Protein AF-A0A0G1VRI2-F1 (afdb_monomer_lite)

Secondary structure (DSSP, 8-state):
--HHHHHHHHHHHHHHHHHTT-EEEEEEEEEEEEEEEEEEEEETTEEEEEEEEEEEEEEEE--HHHHHHHHHHHHH-TT-S--------SS------PPP--------S----PPPP-----------HHHHHHHHHHHT--

Foldseek 3Di:
DDPVVQVVVVVVLVVVCVVQVKAFQDKDRWDKDFDPAWDWDADPNDTDTDGIDTDMDTDIDGDPVCVVVSVVVLVPDSNHPDDDDDDDDNDDPDDPPDDPPPPPPPPPDPPPCDDPPPPDPPPPPPPPVVVVVVVVVVVPPD

Radius of gyration: 32.64 Å; chains: 1; bounding box: 72×58×69 Å

Sequence (142 aa):
MKEDGLEKAVGAIRSEIEKLGGNFIAEGAPSLTKLAYSITAREEGKKIEIDRAHFGWLKFEVQNSAVDIIEKLLKQDANILRSIIFQTVREDTRAKMKAPTLREVRRTDTIKSMPRRAVEAADQVPVSEEDLEKALKDITTE

Organism: NCBI:txid1618670

InterPro domains:
  IPR000529 Small ribosomal subunit protein bS6 [PF01250] (2-86)
  IPR014717 Translation elongation factor EF1B/small ribosomal subunit protein bS6 [G3DSA:3.30.70.60] (1-99)
  IPR035980 Small ribosomal subunit protein bS6 superfamily [SSF54995] (2-87)

pLDDT: mean 79.96, std 15.31, range [40.34, 94.62]

Structure (mmCIF, N/CA/C/O backbone):
data_AF-A0A0G1VRI2-F1
#
_entry.id   AF-A0A0G1VRI2-F1
#
loop_
_atom_site.group_PDB
_atom_site.id
_atom_site.type_symbol
_atom_site.label_atom_id
_atom_site.label_alt_id
_atom_site.label_comp_id
_atom_site.label_asym_id
_atom_site.label_entity_id
_atom_site.label_seq_id
_atom_site.pdbx_PDB_ins_code
_atom_site.Cartn_x
_atom_site.Cartn_y
_atom_site.Cartn_z
_atom_site.occupancy
_atom_site.B_iso_or_equiv
_atom_site.auth_seq_id
_atom_site.auth_comp_id
_atom_site.auth_asym_id
_atom_site.auth_atom_id
_atom_site.pdbx_PDB_model_num
ATOM 1 N N . MET A 1 1 ? 9.047 3.510 -9.135 1.00 63.16 1 MET A N 1
ATOM 2 C CA . MET A 1 1 ? 9.400 4.478 -8.072 1.00 63.16 1 MET A CA 1
ATOM 3 C C . MET A 1 1 ? 10.776 4.112 -7.520 1.00 63.16 1 MET A C 1
ATOM 5 O O . MET A 1 1 ? 11.069 2.924 -7.477 1.00 63.16 1 MET A O 1
ATOM 9 N N . LYS A 1 2 ? 11.637 5.080 -7.167 1.00 76.56 2 LYS A N 1
ATOM 10 C CA . LYS A 1 2 ? 12.878 4.797 -6.410 1.00 76.56 2 LYS A CA 1
ATOM 11 C C . LYS A 1 2 ? 12.534 4.555 -4.933 1.00 76.56 2 LYS A C 1
ATOM 13 O O . LYS A 1 2 ? 11.474 4.996 -4.495 1.00 76.56 2 LYS A O 1
ATOM 18 N N . GLU A 1 3 ? 13.419 3.888 -4.200 1.00 73.88 3 GLU A N 1
ATOM 19 C CA . GLU A 1 3 ? 13.222 3.467 -2.800 1.00 73.88 3 GLU A CA 1
ATOM 20 C C . GLU A 1 3 ? 12.798 4.629 -1.878 1.00 73.88 3 GLU A C 1
ATOM 22 O O . GLU A 1 3 ? 11.756 4.545 -1.236 1.00 73.88 3 GLU A O 1
ATOM 27 N N . ASP A 1 4 ? 13.456 5.788 -1.967 1.00 74.06 4 ASP A N 1
ATOM 28 C CA . ASP A 1 4 ? 13.075 6.995 -1.206 1.00 74.06 4 ASP A CA 1
ATOM 29 C C . ASP A 1 4 ? 11.656 7.512 -1.501 1.00 74.06 4 ASP A C 1
ATOM 31 O O . ASP A 1 4 ? 11.009 8.146 -0.665 1.00 74.06 4 ASP A O 1
ATOM 35 N N . GLY A 1 5 ? 11.169 7.309 -2.727 1.00 83.25 5 GLY A N 1
ATOM 36 C CA . GLY A 1 5 ? 9.810 7.696 -3.106 1.00 83.25 5 GLY A CA 1
ATOM 37 C C . GLY A 1 5 ? 8.769 6.755 -2.505 1.00 83.25 5 GLY A C 1
ATOM 38 O O . GLY A 1 5 ? 7.686 7.195 -2.126 1.00 83.25 5 GLY A O 1
ATOM 39 N N . LEU A 1 6 ? 9.122 5.476 -2.382 1.00 87.44 6 LEU A N 1
ATOM 40 C CA . LEU A 1 6 ? 8.255 4.438 -1.843 1.00 87.44 6 LEU A CA 1
ATOM 41 C C . LEU A 1 6 ? 7.983 4.664 -0.354 1.00 87.44 6 LEU A C 1
ATOM 43 O O . LEU A 1 6 ? 6.829 4.623 0.065 1.00 87.44 6 LEU A O 1
ATOM 47 N N . GLU A 1 7 ? 9.018 4.961 0.432 1.00 87.75 7 GLU A N 1
ATOM 48 C CA . GLU A 1 7 ? 8.863 5.246 1.863 1.00 87.75 7 GLU A CA 1
ATOM 49 C C . GLU A 1 7 ? 7.970 6.463 2.109 1.00 87.75 7 GLU A C 1
ATOM 51 O O . GLU A 1 7 ? 7.100 6.437 2.980 1.00 87.75 7 GLU A O 1
ATOM 56 N N . LYS A 1 8 ? 8.124 7.512 1.293 1.00 90.00 8 LYS A N 1
ATOM 57 C CA . LYS A 1 8 ? 7.276 8.708 1.363 1.00 90.00 8 LYS A CA 1
ATOM 58 C C . LYS A 1 8 ? 5.818 8.399 1.044 1.00 90.00 8 LYS A C 1
ATOM 60 O O . LYS A 1 8 ? 4.942 8.885 1.754 1.00 90.00 8 LYS A O 1
ATOM 65 N N . ALA A 1 9 ? 5.554 7.591 0.017 1.00 89.62 9 ALA A N 1
ATOM 66 C CA . ALA A 1 9 ? 4.193 7.187 -0.334 1.00 89.62 9 ALA A CA 1
ATOM 67 C C . ALA A 1 9 ? 3.541 6.365 0.787 1.00 89.62 9 ALA A C 1
ATOM 69 O O . ALA A 1 9 ? 2.420 6.652 1.197 1.00 89.62 9 ALA A O 1
ATOM 70 N N . VAL A 1 10 ? 4.266 5.392 1.350 1.00 90.75 10 VAL A N 1
ATOM 71 C CA . VAL A 1 10 ? 3.774 4.599 2.489 1.00 90.75 10 VAL A CA 1
ATOM 72 C C . VAL A 1 10 ? 3.532 5.484 3.713 1.00 90.75 10 VAL A C 1
ATOM 74 O O . VAL A 1 10 ? 2.509 5.342 4.380 1.00 90.75 10 VAL A O 1
ATOM 77 N N . GLY A 1 11 ? 4.435 6.427 3.991 1.00 91.12 11 GLY A N 1
ATOM 78 C CA . GLY A 1 11 ? 4.277 7.397 5.071 1.00 91.12 11 GLY A CA 1
ATOM 79 C C . GLY A 1 11 ? 3.048 8.290 4.894 1.00 91.12 11 GLY A C 1
ATOM 80 O O . GLY A 1 11 ? 2.318 8.509 5.857 1.00 91.12 11 GLY A O 1
ATOM 81 N N . ALA A 1 12 ? 2.774 8.748 3.669 1.00 92.00 12 ALA A N 1
ATOM 82 C CA . ALA A 1 12 ? 1.586 9.540 3.356 1.00 92.00 12 ALA A CA 1
ATOM 83 C C . ALA A 1 12 ? 0.293 8.756 3.630 1.00 92.00 12 ALA A C 1
ATOM 85 O O . ALA A 1 12 ? -0.561 9.241 4.374 1.00 92.00 12 ALA A O 1
ATOM 86 N N . ILE A 1 13 ? 0.210 7.512 3.139 1.00 92.00 13 ILE A N 1
ATOM 87 C CA . ILE A 1 13 ? -0.927 6.610 3.386 1.00 92.00 13 ILE A CA 1
ATOM 88 C C . ILE A 1 13 ? -1.122 6.388 4.889 1.00 92.00 13 ILE A C 1
ATOM 90 O O . ILE A 1 13 ? -2.245 6.436 5.396 1.00 92.00 13 ILE A O 1
ATOM 94 N N . ARG A 1 14 ? -0.022 6.171 5.624 1.00 92.38 14 ARG A N 1
ATOM 95 C CA . ARG A 1 14 ? -0.062 5.994 7.077 1.00 92.38 14 ARG A CA 1
ATOM 96 C C . ARG A 1 14 ? -0.680 7.218 7.752 1.00 92.38 14 ARG A C 1
ATOM 98 O O . ARG A 1 14 ? -1.646 7.079 8.495 1.00 92.38 14 ARG A O 1
ATOM 105 N N . SER A 1 15 ? -0.180 8.411 7.439 1.00 93.19 15 SER A N 1
ATOM 106 C CA . SER A 1 15 ? -0.677 9.660 8.018 1.00 93.19 15 SER A CA 1
ATOM 107 C C . SER A 1 15 ? -2.146 9.941 7.688 1.00 93.19 15 SER A C 1
ATOM 109 O O . SER A 1 15 ? -2.854 10.524 8.504 1.00 93.19 15 SER A O 1
ATOM 111 N N . GLU A 1 16 ? -2.631 9.559 6.507 1.00 91.81 16 GLU A N 1
ATOM 112 C CA . GLU A 1 16 ? -4.043 9.727 6.139 1.00 91.81 16 GLU A CA 1
ATOM 113 C C . GLU A 1 16 ? -4.964 8.807 6.942 1.00 91.81 16 GLU A C 1
ATOM 115 O O . GLU A 1 16 ? -6.021 9.244 7.400 1.00 91.81 16 GLU A O 1
ATOM 120 N N . ILE A 1 17 ? -4.537 7.568 7.190 1.00 92.06 17 ILE A N 1
ATOM 121 C CA . ILE A 1 17 ? -5.267 6.624 8.041 1.00 92.06 17 ILE A CA 1
ATOM 122 C C . ILE A 1 17 ? -5.261 7.093 9.510 1.00 92.06 17 ILE A C 1
ATOM 124 O O . ILE A 1 17 ? -6.301 7.035 10.166 1.00 92.06 17 ILE A O 1
ATOM 128 N N . GLU A 1 18 ? -4.147 7.629 10.023 1.00 92.81 18 GLU A N 1
ATOM 129 C CA . GLU A 1 18 ? -4.066 8.181 11.394 1.00 92.81 18 GLU A CA 1
ATOM 130 C C . GLU A 1 18 ? -4.998 9.374 11.594 1.00 92.81 18 GLU A C 1
ATOM 132 O O . GLU A 1 18 ? -5.687 9.459 12.610 1.00 92.81 18 GLU A O 1
ATOM 137 N N . LYS A 1 19 ? -5.078 10.279 10.608 1.00 93.44 19 LYS A N 1
ATOM 138 C CA . LYS A 1 19 ? -5.995 11.434 10.647 1.00 93.44 19 LYS A CA 1
ATOM 139 C C . LYS A 1 19 ? -7.459 11.019 10.775 1.00 93.44 19 LYS A C 1
ATOM 141 O O . LYS A 1 19 ? -8.262 11.773 11.317 1.00 93.44 19 LYS A O 1
ATOM 146 N N . LEU A 1 20 ? -7.802 9.830 10.285 1.00 91.88 20 LEU A N 1
ATOM 147 C CA . LEU A 1 20 ? -9.141 9.249 10.360 1.00 91.88 20 LEU A CA 1
ATOM 148 C C . LEU A 1 20 ? -9.346 8.380 11.615 1.00 91.88 20 LEU A C 1
ATOM 150 O O . LEU A 1 20 ? -10.366 7.702 11.733 1.00 91.88 20 LEU A O 1
ATOM 154 N N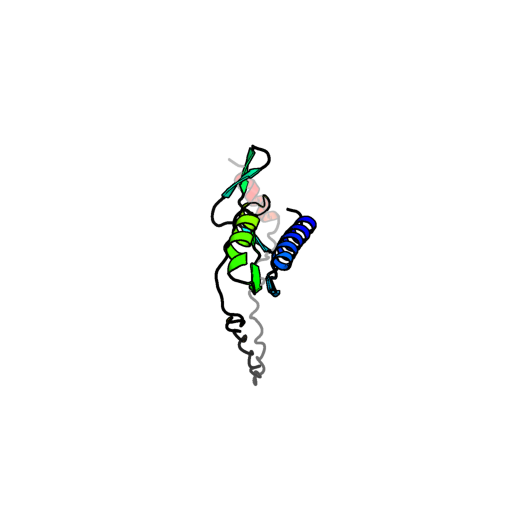 . GLY A 1 21 ? -8.402 8.417 12.563 1.00 90.62 21 GLY A N 1
ATOM 155 C CA . GLY A 1 21 ? -8.468 7.687 13.829 1.00 90.62 21 GLY A CA 1
ATOM 156 C C . GLY A 1 21 ? -8.032 6.226 13.728 1.00 90.62 21 GLY A C 1
ATOM 157 O O . GLY A 1 21 ? -8.419 5.419 14.572 1.00 90.62 21 GLY A O 1
ATOM 158 N N . GLY A 1 22 ? -7.272 5.862 12.692 1.00 90.56 22 GLY A N 1
ATOM 159 C CA . GLY A 1 22 ? -6.748 4.513 12.523 1.00 90.56 22 GLY A CA 1
ATOM 160 C C . GLY A 1 22 ? -5.596 4.196 13.483 1.00 90.56 22 GLY A C 1
ATOM 161 O O . GLY A 1 22 ? -4.695 5.008 13.674 1.00 90.56 22 GLY A O 1
ATOM 162 N N . ASN A 1 23 ? -5.602 2.991 14.051 1.00 92.06 23 ASN A N 1
ATOM 163 C CA . ASN A 1 23 ? -4.550 2.458 14.915 1.00 92.06 23 ASN A CA 1
ATOM 164 C C . ASN A 1 23 ? -3.849 1.267 14.244 1.00 92.06 23 ASN A C 1
ATOM 166 O O . ASN A 1 23 ? -4.492 0.265 13.928 1.00 92.06 23 ASN A O 1
ATOM 170 N N . PHE A 1 24 ? -2.537 1.344 14.029 1.00 91.31 24 PHE A N 1
ATOM 171 C CA . PHE A 1 24 ? -1.798 0.290 13.327 1.00 91.31 24 PHE A CA 1
ATOM 172 C C . PHE A 1 24 ? -1.453 -0.891 14.227 1.00 91.31 24 PHE A C 1
ATOM 174 O O . PHE A 1 24 ? -1.061 -0.740 15.380 1.00 91.31 24 PHE A O 1
ATOM 181 N N . ILE A 1 25 ? -1.570 -2.090 13.661 1.00 90.44 25 ILE A N 1
ATOM 182 C CA . ILE A 1 25 ? -1.254 -3.354 14.330 1.00 90.44 25 ILE A CA 1
ATOM 183 C C . ILE A 1 25 ? 0.013 -3.954 13.726 1.00 90.44 25 ILE A C 1
ATOM 185 O O . ILE A 1 25 ? 0.924 -4.345 14.450 1.00 90.44 25 ILE A O 1
ATOM 189 N N . ALA A 1 26 ? 0.055 -4.064 12.398 1.00 89.69 26 ALA A N 1
ATOM 190 C CA . ALA A 1 26 ? 1.174 -4.657 11.682 1.00 89.69 26 ALA A CA 1
ATOM 191 C C . ALA A 1 26 ? 1.242 -4.130 10.249 1.00 89.69 26 ALA A C 1
ATOM 193 O O . ALA A 1 26 ? 0.231 -3.728 9.676 1.00 89.69 26 ALA A O 1
ATOM 194 N N . GLU A 1 27 ? 2.424 -4.192 9.654 1.00 90.69 27 GLU A N 1
ATOM 195 C CA . GLU A 1 27 ? 2.647 -3.791 8.271 1.00 90.69 27 GLU A CA 1
ATOM 196 C C . GLU A 1 27 ? 3.650 -4.710 7.577 1.00 90.69 27 GLU A C 1
ATOM 198 O O . GLU A 1 27 ? 4.508 -5.327 8.213 1.00 90.69 27 GLU A O 1
ATOM 203 N N . GLY A 1 28 ? 3.524 -4.807 6.257 1.00 89.38 28 GLY A N 1
ATOM 204 C CA . GLY A 1 28 ? 4.490 -5.457 5.385 1.00 89.38 28 GLY A CA 1
ATOM 205 C C . GLY A 1 28 ? 5.166 -4.430 4.491 1.00 89.38 28 GLY A C 1
ATOM 206 O O . GLY A 1 28 ? 4.487 -3.771 3.700 1.00 89.38 28 GLY A O 1
ATOM 207 N N . ALA A 1 29 ? 6.495 -4.333 4.592 1.00 88.31 29 ALA A N 1
ATOM 208 C CA . ALA A 1 29 ? 7.295 -3.464 3.736 1.00 88.31 29 ALA A CA 1
ATOM 209 C C . ALA A 1 29 ? 7.052 -3.791 2.248 1.00 88.31 29 ALA A C 1
ATOM 211 O O . ALA A 1 29 ? 6.987 -4.978 1.895 1.00 88.31 29 ALA A O 1
ATOM 212 N N . PRO A 1 30 ? 6.911 -2.784 1.366 1.00 91.81 30 PRO A N 1
ATOM 213 C CA . PRO A 1 30 ? 6.537 -3.062 -0.006 1.00 91.81 30 PRO A CA 1
ATOM 214 C C . PRO A 1 30 ? 7.658 -3.768 -0.771 1.00 91.81 30 PRO A C 1
ATOM 216 O O . PRO A 1 30 ? 8.781 -3.278 -0.857 1.00 91.81 30 PRO A O 1
ATOM 219 N N . SER A 1 31 ? 7.336 -4.903 -1.386 1.00 91.56 31 SER A N 1
ATOM 220 C CA . SER A 1 31 ? 8.292 -5.704 -2.159 1.00 91.56 31 SER A CA 1
ATOM 221 C C . SER A 1 31 ? 8.005 -5.617 -3.655 1.00 91.56 31 SER A C 1
ATOM 223 O O . SER A 1 31 ? 6.854 -5.715 -4.088 1.00 91.56 31 SER A O 1
ATOM 225 N N . LEU A 1 32 ? 9.051 -5.413 -4.460 1.00 92.81 32 LEU A N 1
ATOM 226 C CA . LEU A 1 32 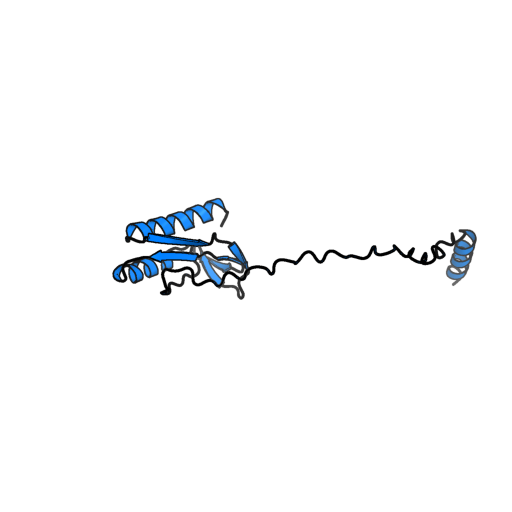? 8.920 -5.342 -5.913 1.00 92.81 32 LEU A CA 1
ATOM 227 C C . LEU A 1 32 ? 8.661 -6.739 -6.483 1.00 92.81 32 LEU A C 1
ATOM 229 O O . LEU A 1 32 ? 9.516 -7.619 -6.402 1.00 92.81 32 LEU A O 1
ATOM 233 N N . THR A 1 33 ? 7.502 -6.926 -7.109 1.00 92.69 33 THR A N 1
ATOM 234 C CA . THR A 1 33 ? 7.088 -8.207 -7.689 1.00 92.69 33 THR A CA 1
ATOM 235 C C . THR A 1 33 ? 6.613 -8.010 -9.127 1.00 92.69 33 THR A C 1
ATOM 237 O O . THR A 1 33 ? 6.055 -6.970 -9.483 1.00 92.69 33 THR A O 1
ATOM 240 N N . LYS A 1 34 ? 6.850 -9.009 -9.984 1.00 94.62 34 LYS A N 1
ATOM 241 C CA . LYS A 1 34 ? 6.320 -9.026 -11.353 1.00 94.62 34 LYS A CA 1
ATOM 242 C C . LYS A 1 34 ? 4.830 -9.372 -11.329 1.00 94.62 34 LYS A C 1
ATOM 244 O O . LYS A 1 34 ? 4.428 -10.332 -10.677 1.00 94.62 34 LYS A O 1
ATOM 249 N N . LEU A 1 35 ? 4.025 -8.595 -12.042 1.00 94.31 35 LEU A N 1
ATOM 250 C CA . LEU A 1 35 ? 2.593 -8.814 -12.184 1.00 94.31 35 LEU A CA 1
ATOM 251 C C . LEU A 1 35 ? 2.320 -10.036 -13.067 1.00 94.31 35 LEU A C 1
ATOM 253 O O . LEU A 1 35 ? 3.064 -10.327 -14.004 1.00 94.31 35 LEU A O 1
ATOM 257 N N . ALA A 1 36 ? 1.222 -10.739 -12.781 1.00 93.81 36 ALA A N 1
ATOM 258 C CA . ALA A 1 36 ? 0.785 -11.879 -13.589 1.00 93.81 36 ALA A CA 1
ATOM 259 C C . ALA A 1 36 ? 0.374 -11.463 -15.014 1.00 93.81 36 ALA A C 1
ATOM 261 O O . ALA A 1 36 ? 0.506 -12.244 -15.952 1.00 93.81 36 ALA A O 1
ATOM 262 N N . TYR A 1 37 ? -0.107 -10.230 -15.171 1.00 94.31 37 TYR A N 1
ATOM 263 C CA . TYR A 1 37 ? -0.464 -9.613 -16.443 1.00 94.31 37 TYR A CA 1
ATOM 264 C C . TYR A 1 37 ? -0.132 -8.116 -16.393 1.00 94.31 37 TYR A C 1
ATOM 266 O O . TYR A 1 37 ? -0.103 -7.527 -15.308 1.00 94.31 37 TYR A O 1
ATOM 274 N N . SER A 1 38 ? 0.131 -7.501 -17.548 1.00 92.19 38 SER A N 1
ATOM 275 C CA . SER A 1 38 ? 0.428 -6.070 -17.615 1.00 92.19 38 SER A CA 1
ATOM 276 C C . SER A 1 38 ? -0.819 -5.239 -17.317 1.00 92.19 38 SER A C 1
ATOM 278 O O . SER A 1 38 ? -1.914 -5.503 -17.816 1.00 92.19 38 SER A O 1
ATOM 280 N N . ILE A 1 39 ? -0.658 -4.218 -16.479 1.00 91.50 39 ILE A N 1
ATOM 281 C CA . ILE A 1 39 ? -1.713 -3.251 -16.178 1.00 91.50 39 ILE A CA 1
ATOM 282 C C . ILE A 1 39 ? -1.406 -1.977 -16.950 1.00 91.50 39 ILE A C 1
ATOM 284 O O . ILE A 1 39 ? -0.291 -1.467 -16.903 1.00 91.50 39 ILE A O 1
ATOM 288 N N . THR A 1 40 ? -2.401 -1.445 -17.655 1.00 90.06 40 THR A N 1
ATOM 289 C CA . THR A 1 40 ? -2.262 -0.160 -18.339 1.00 90.06 40 THR A CA 1
ATOM 290 C C . THR A 1 40 ? -2.741 0.965 -17.434 1.00 90.06 40 THR A C 1
ATOM 292 O O . THR A 1 40 ? -3.927 1.006 -17.101 1.00 90.06 40 THR A O 1
ATOM 295 N N . ALA A 1 41 ? -1.853 1.887 -17.082 1.00 85.44 41 ALA A N 1
ATOM 296 C CA . ALA A 1 41 ? -2.185 3.109 -16.357 1.00 85.44 41 ALA A CA 1
ATOM 297 C C . ALA A 1 41 ? -2.062 4.328 -17.283 1.00 85.44 41 ALA A C 1
ATOM 299 O O . ALA A 1 41 ? -1.423 4.263 -18.337 1.00 85.44 41 ALA A O 1
ATOM 300 N N . ARG A 1 42 ? -2.705 5.440 -16.917 1.00 83.81 42 ARG A N 1
ATOM 301 C CA . ARG A 1 42 ? -2.470 6.735 -17.563 1.00 83.81 42 ARG A CA 1
ATOM 302 C C . ARG A 1 42 ? -1.610 7.583 -16.644 1.00 83.81 42 ARG A C 1
ATOM 304 O O . ARG A 1 42 ? -2.058 7.923 -15.557 1.00 83.81 42 ARG A O 1
ATOM 311 N N . GLU A 1 43 ? -0.431 7.956 -17.109 1.00 81.31 43 GLU A N 1
ATOM 312 C CA . GLU A 1 43 ? 0.466 8.877 -16.416 1.00 81.31 43 GLU A CA 1
ATOM 313 C C . GLU A 1 43 ? 0.732 10.046 -17.371 1.00 81.31 43 GLU A C 1
ATOM 315 O O . GLU A 1 43 ? 1.047 9.835 -18.543 1.00 81.31 43 GLU A O 1
ATOM 320 N N . GLU A 1 44 ? 0.477 11.278 -16.920 1.00 81.12 44 GLU A N 1
ATOM 321 C CA . GLU A 1 44 ? 0.656 12.509 -17.717 1.00 81.12 44 GLU A CA 1
ATOM 322 C C . GLU A 1 44 ? -0.011 12.481 -19.113 1.00 81.12 44 GLU A C 1
ATOM 324 O O . GLU A 1 44 ? 0.505 13.000 -20.102 1.00 81.12 44 GLU A O 1
ATOM 329 N N . GLY A 1 45 ? -1.175 11.832 -19.220 1.00 81.88 45 GLY A N 1
ATOM 330 C CA . GLY A 1 45 ? -1.924 11.718 -20.477 1.00 81.88 45 GLY A CA 1
ATOM 331 C C . GLY A 1 45 ? -1.392 10.661 -21.453 1.00 81.88 45 GLY A C 1
ATOM 332 O O . GLY A 1 45 ? -2.020 10.423 -22.486 1.00 81.88 45 GLY A O 1
ATOM 333 N N . LYS A 1 46 ? -0.298 9.966 -21.122 1.00 85.31 46 LYS A N 1
ATOM 334 C CA . LYS A 1 46 ? 0.214 8.821 -21.882 1.00 85.31 46 LYS A CA 1
ATOM 335 C C . LYS A 1 46 ? -0.239 7.517 -21.242 1.00 85.31 46 LYS A C 1
ATOM 337 O O . LYS A 1 46 ? -0.334 7.394 -20.024 1.00 85.31 46 LYS A O 1
ATOM 342 N N . LYS A 1 47 ? -0.542 6.527 -22.080 1.00 87.12 47 LYS A N 1
ATOM 343 C CA . LYS A 1 47 ? -0.853 5.172 -21.625 1.00 87.12 47 LYS A CA 1
ATOM 344 C C . LYS A 1 47 ? 0.464 4.426 -21.423 1.00 87.12 47 LYS A C 1
ATOM 346 O O . LYS A 1 47 ? 1.224 4.284 -22.376 1.00 87.12 47 LYS A O 1
ATOM 351 N N . ILE A 1 48 ? 0.714 3.971 -20.203 1.00 90.06 48 ILE A N 1
ATOM 352 C CA . ILE A 1 48 ? 1.918 3.230 -19.826 1.00 90.06 48 ILE A CA 1
ATOM 353 C C . ILE A 1 48 ? 1.510 1.812 -19.450 1.00 90.06 48 ILE A C 1
ATOM 355 O O . ILE A 1 48 ? 0.528 1.604 -18.735 1.00 90.06 48 ILE A O 1
ATOM 359 N N . GLU A 1 49 ? 2.254 0.837 -19.959 1.00 92.06 49 GLU A N 1
ATOM 360 C CA . GLU A 1 49 ? 2.131 -0.560 -19.561 1.00 92.06 49 GLU A CA 1
ATOM 361 C C . GLU A 1 49 ? 3.084 -0.854 -18.409 1.00 92.06 49 GLU A C 1
ATOM 363 O O . GLU A 1 49 ? 4.281 -0.585 -18.489 1.00 92.06 49 GLU A O 1
ATOM 368 N N . ILE A 1 50 ? 2.532 -1.401 -17.332 1.00 91.69 50 ILE A N 1
ATOM 369 C CA . ILE A 1 50 ? 3.254 -1.710 -16.105 1.00 91.69 50 ILE A CA 1
ATOM 370 C C . ILE A 1 50 ? 3.243 -3.223 -15.925 1.00 91.69 50 ILE A C 1
ATOM 372 O O . ILE A 1 50 ? 2.182 -3.847 -15.871 1.00 91.69 50 ILE A O 1
ATOM 376 N N . ASP A 1 51 ? 4.430 -3.811 -15.827 1.00 94.50 51 ASP A N 1
ATOM 377 C CA . ASP A 1 51 ? 4.658 -5.248 -15.660 1.00 94.50 51 ASP A CA 1
ATOM 378 C C . ASP A 1 51 ? 5.167 -5.611 -14.255 1.00 94.50 51 ASP A C 1
ATOM 380 O O . ASP A 1 51 ? 5.106 -6.773 -13.850 1.00 94.50 51 ASP A O 1
ATOM 384 N N . ARG A 1 52 ? 5.665 -4.634 -13.493 1.00 92.56 52 ARG A N 1
ATOM 385 C CA . ARG A 1 52 ? 6.193 -4.791 -12.133 1.00 92.56 52 ARG A CA 1
ATOM 386 C C . ARG A 1 52 ? 5.623 -3.722 -11.216 1.00 92.56 52 ARG A C 1
ATOM 388 O O . ARG A 1 52 ? 5.535 -2.558 -11.594 1.00 92.56 52 ARG A O 1
ATOM 395 N N . ALA A 1 53 ? 5.284 -4.113 -9.994 1.00 92.88 53 ALA A N 1
ATOM 396 C CA . ALA A 1 53 ? 4.754 -3.206 -8.983 1.00 92.88 53 ALA A CA 1
ATOM 397 C C . ALA A 1 53 ? 5.237 -3.594 -7.583 1.00 92.88 53 ALA A C 1
ATOM 399 O O . ALA A 1 53 ? 5.628 -4.738 -7.336 1.00 92.88 53 ALA A O 1
ATOM 400 N N . HIS A 1 54 ? 5.203 -2.632 -6.665 1.00 93.38 54 HIS A N 1
ATOM 401 C CA . HIS A 1 54 ? 5.448 -2.892 -5.253 1.00 93.38 54 HIS A CA 1
ATOM 402 C C . HIS A 1 54 ? 4.155 -3.347 -4.575 1.00 93.38 54 HIS A C 1
ATOM 404 O O . HIS A 1 54 ? 3.118 -2.706 -4.727 1.00 93.38 54 HIS A O 1
ATOM 410 N N . PHE A 1 55 ? 4.228 -4.433 -3.809 1.00 93.06 55 PHE A N 1
ATOM 411 C CA . PHE A 1 55 ? 3.119 -4.928 -2.996 1.00 93.06 55 PHE A CA 1
ATOM 412 C C . PHE A 1 55 ? 3.439 -4.744 -1.523 1.00 93.06 55 PHE A C 1
ATOM 414 O O . PHE A 1 55 ? 4.434 -5.285 -1.042 1.00 93.06 55 PHE A O 1
ATOM 421 N N . GLY A 1 56 ? 2.576 -4.015 -0.823 1.00 92.31 56 GLY A N 1
ATOM 422 C CA . GLY A 1 56 ? 2.608 -3.840 0.625 1.00 92.31 56 GLY A CA 1
ATOM 423 C C . GLY A 1 56 ? 1.219 -4.048 1.218 1.00 92.31 56 GLY A C 1
ATOM 424 O O . GLY A 1 56 ? 0.218 -4.071 0.500 1.00 92.31 56 GLY A O 1
ATOM 425 N N . TRP A 1 57 ? 1.163 -4.214 2.533 1.00 92.88 57 TRP A N 1
ATOM 426 C CA . TRP A 1 57 ? -0.095 -4.305 3.267 1.00 92.88 57 TRP A CA 1
ATOM 427 C C . TRP A 1 57 ? 0.037 -3.605 4.613 1.00 92.88 57 TRP A C 1
ATOM 429 O O . TRP A 1 57 ? 1.105 -3.606 5.225 1.00 92.88 57 TRP A O 1
ATOM 439 N N . LEU A 1 58 ? -1.069 -3.028 5.073 1.00 92.44 58 LEU A N 1
ATOM 440 C CA . LEU A 1 58 ? -1.182 -2.410 6.384 1.00 92.44 58 LEU A CA 1
ATOM 441 C C . LEU A 1 58 ? -2.387 -3.023 7.088 1.00 92.44 58 LEU A C 1
ATOM 443 O O . LEU A 1 58 ? -3.487 -3.055 6.539 1.00 92.44 58 LEU A O 1
ATOM 447 N N . LYS A 1 59 ? -2.174 -3.518 8.303 1.00 92.62 59 LYS A N 1
ATOM 448 C CA . LYS A 1 59 ? -3.229 -3.984 9.197 1.00 92.62 59 LYS A CA 1
ATOM 449 C C . LYS A 1 59 ? -3.441 -2.923 10.261 1.00 92.62 59 LYS A C 1
ATOM 451 O O . LYS A 1 59 ? -2.538 -2.632 11.045 1.00 92.62 59 LYS A O 1
ATOM 456 N N . PHE A 1 60 ? -4.645 -2.379 10.291 1.00 93.25 60 PHE A N 1
ATOM 457 C CA . PHE A 1 60 ? -5.033 -1.319 11.205 1.00 93.25 60 PHE A CA 1
ATOM 458 C C . PHE A 1 60 ? -6.460 -1.538 11.701 1.00 93.25 60 PHE A C 1
ATOM 460 O O . PHE A 1 60 ? -7.241 -2.289 11.118 1.00 93.25 60 PHE A O 1
ATOM 467 N N . GLU A 1 61 ? -6.775 -0.887 12.806 1.00 93.12 61 GLU A N 1
ATOM 468 C CA . GLU A 1 61 ? -8.098 -0.792 13.397 1.00 93.12 61 GLU A CA 1
ATOM 469 C C . GLU A 1 61 ? -8.632 0.613 13.137 1.00 93.12 61 GLU A C 1
ATOM 471 O O . GLU A 1 61 ? -7.928 1.590 13.367 1.00 93.12 61 GLU A O 1
ATOM 476 N N . VAL A 1 62 ? -9.862 0.727 12.646 1.00 93.75 62 VAL A N 1
ATOM 477 C CA . VAL A 1 62 ? -10.512 2.018 12.411 1.00 93.75 62 VAL A CA 1
ATOM 478 C C . VAL A 1 62 ? -12.010 1.888 12.655 1.00 93.75 62 VAL A C 1
ATOM 480 O O . VAL A 1 62 ? -12.576 0.796 12.562 1.00 93.75 62 VAL A O 1
ATOM 483 N N . GLN A 1 63 ? -12.672 3.004 12.947 1.00 92.50 63 GLN A N 1
ATOM 484 C CA . GLN A 1 63 ? -14.126 3.044 13.011 1.00 92.50 63 GLN A CA 1
ATOM 485 C C . GLN A 1 63 ? -14.740 2.781 11.628 1.00 92.50 63 GLN A C 1
ATOM 487 O O . GLN A 1 63 ? -14.296 3.329 10.619 1.00 92.50 63 GLN A O 1
ATOM 492 N N . ASN A 1 64 ? -15.815 1.989 11.586 1.00 90.50 64 ASN A N 1
ATOM 493 C CA . ASN A 1 64 ? -16.447 1.554 10.336 1.00 90.50 64 ASN A CA 1
ATOM 494 C C . ASN A 1 64 ? -16.900 2.722 9.431 1.00 90.50 64 ASN A C 1
ATOM 496 O O . ASN A 1 64 ? -16.879 2.607 8.212 1.00 90.50 64 ASN A O 1
ATOM 500 N N . SER A 1 65 ? -17.254 3.871 10.015 1.00 91.81 65 SER A N 1
ATOM 501 C CA . SER A 1 65 ? -17.647 5.083 9.280 1.00 91.81 65 SER A CA 1
ATOM 502 C C . SER A 1 65 ? -16.520 5.712 8.454 1.00 91.81 65 SER A C 1
ATOM 504 O O . SER A 1 65 ? -16.801 6.468 7.529 1.00 91.81 65 SER A O 1
ATOM 506 N N . ALA A 1 66 ? -15.256 5.436 8.782 1.00 92.12 66 ALA A N 1
ATOM 507 C CA . ALA A 1 66 ? -14.106 5.996 8.078 1.00 92.12 66 ALA A CA 1
ATOM 508 C C . ALA A 1 66 ? -13.644 5.134 6.890 1.00 92.12 66 ALA A C 1
ATOM 510 O O . ALA A 1 66 ? -12.882 5.617 6.055 1.00 92.12 66 ALA A O 1
ATOM 511 N N . VAL A 1 67 ? -14.105 3.881 6.780 1.00 91.94 67 VAL A N 1
ATOM 512 C CA . VAL A 1 67 ? -13.626 2.921 5.767 1.00 91.94 67 VAL A CA 1
ATOM 513 C C . VAL A 1 67 ? -13.902 3.415 4.346 1.00 91.94 67 VAL A C 1
ATOM 515 O O . VAL A 1 67 ? -12.987 3.440 3.526 1.00 91.94 67 VAL A O 1
ATOM 518 N N . ASP A 1 68 ? -15.114 3.907 4.077 1.00 93.00 68 ASP A N 1
ATOM 519 C CA . ASP A 1 68 ? -15.492 4.448 2.762 1.00 93.00 68 ASP A CA 1
ATOM 520 C C . ASP A 1 68 ? -14.648 5.667 2.361 1.00 93.00 68 ASP A C 1
ATOM 522 O O . ASP A 1 68 ? -14.404 5.914 1.177 1.00 93.00 68 ASP A O 1
ATOM 526 N N . ILE A 1 69 ? -14.219 6.461 3.347 1.00 93.31 69 ILE A N 1
ATOM 527 C CA . ILE A 1 69 ? -13.377 7.641 3.129 1.00 93.31 69 ILE A CA 1
ATOM 528 C C . ILE A 1 69 ? -11.963 7.190 2.759 1.00 93.31 69 ILE A C 1
ATOM 530 O O . ILE A 1 69 ? -11.412 7.674 1.770 1.00 93.31 69 ILE A O 1
ATOM 534 N N . ILE A 1 70 ? -11.415 6.221 3.498 1.00 93.06 70 ILE A N 1
ATOM 535 C CA . ILE A 1 70 ? -10.099 5.628 3.221 1.00 93.06 70 ILE A CA 1
ATOM 536 C C . ILE A 1 70 ? -10.089 4.990 1.830 1.00 93.06 70 ILE A C 1
ATOM 538 O O . ILE A 1 70 ? -9.170 5.227 1.052 1.00 93.06 70 ILE A O 1
ATOM 542 N N . GLU A 1 71 ? -11.122 4.224 1.472 1.00 92.88 71 GLU A N 1
ATOM 543 C CA . GLU A 1 71 ? -11.195 3.568 0.165 1.00 92.88 71 GLU A CA 1
ATOM 544 C C . GLU A 1 71 ? -11.188 4.582 -0.989 1.00 92.88 71 GLU A C 1
ATOM 546 O O . GLU A 1 71 ? -10.494 4.386 -1.989 1.00 92.88 71 GLU A O 1
ATOM 551 N N . LYS A 1 72 ? -11.933 5.686 -0.856 1.00 93.56 72 LYS A N 1
ATOM 552 C CA . LYS A 1 72 ? -11.950 6.761 -1.860 1.00 93.56 72 LYS A CA 1
ATOM 553 C C . LYS A 1 72 ? -10.593 7.441 -1.978 1.00 93.56 72 LYS A C 1
ATOM 555 O O . LYS A 1 72 ? -10.134 7.660 -3.095 1.00 93.56 72 LYS A O 1
ATOM 560 N N . LEU A 1 73 ? -9.958 7.730 -0.849 1.00 92.56 73 LEU A N 1
ATOM 561 C CA . LEU A 1 73 ? -8.664 8.395 -0.801 1.00 92.56 73 LEU A CA 1
ATOM 562 C C . LEU A 1 73 ? -7.565 7.534 -1.452 1.00 92.56 73 LEU A C 1
ATOM 564 O O . LEU A 1 73 ? -6.854 8.016 -2.329 1.00 92.56 73 LEU A O 1
ATOM 568 N N . LEU A 1 74 ? -7.529 6.227 -1.166 1.00 92.25 74 LEU A N 1
ATOM 569 C CA . LEU A 1 74 ? -6.582 5.303 -1.806 1.00 92.25 74 LEU A CA 1
ATOM 570 C C . LEU A 1 74 ? -6.831 5.124 -3.311 1.00 92.25 74 LEU A C 1
ATOM 572 O O . LEU A 1 74 ? -5.900 4.828 -4.052 1.00 92.25 74 LEU A O 1
ATOM 576 N N . LYS A 1 75 ? -8.079 5.257 -3.778 1.00 91.19 75 LYS A N 1
ATOM 577 C CA . LYS A 1 75 ? -8.409 5.200 -5.215 1.00 91.19 75 LYS A CA 1
ATOM 578 C C . LYS A 1 75 ? -8.045 6.482 -5.966 1.00 91.19 75 LYS A C 1
ATOM 580 O O . LYS A 1 75 ? -7.928 6.440 -7.188 1.00 91.19 75 LYS A O 1
ATOM 585 N N . GLN A 1 76 ? -7.947 7.612 -5.269 1.00 90.62 76 GLN A N 1
ATOM 586 C CA . GLN A 1 76 ? -7.606 8.907 -5.858 1.00 90.62 76 GLN A CA 1
ATOM 587 C C . GLN A 1 76 ? -6.095 9.127 -5.974 1.00 90.62 76 GLN A C 1
ATOM 589 O O . GLN A 1 76 ? -5.672 9.939 -6.796 1.00 90.62 76 GLN A O 1
ATOM 594 N N . ASP A 1 77 ? -5.287 8.413 -5.188 1.00 88.50 77 ASP A N 1
ATOM 595 C CA . ASP A 1 77 ? -3.832 8.501 -5.263 1.00 88.50 77 ASP A CA 1
ATOM 596 C C . ASP A 1 77 ? -3.306 7.918 -6.585 1.00 88.50 77 ASP A C 1
ATOM 598 O O . ASP A 1 77 ? -3.449 6.730 -6.876 1.00 88.50 77 ASP A O 1
ATOM 602 N N . ALA A 1 78 ? -2.649 8.763 -7.381 1.00 86.00 78 ALA A N 1
ATOM 603 C CA . ALA A 1 78 ? -2.055 8.384 -8.659 1.00 86.00 78 ALA A CA 1
ATOM 604 C C . ALA A 1 78 ? -0.904 7.369 -8.518 1.00 86.00 78 ALA A C 1
ATOM 606 O O . ALA A 1 78 ? -0.590 6.664 -9.476 1.00 86.00 78 ALA A O 1
ATOM 607 N N . ASN A 1 79 ? -0.286 7.270 -7.337 1.00 88.06 79 ASN A N 1
ATOM 608 C CA . ASN A 1 79 ? 0.793 6.318 -7.072 1.00 88.06 79 ASN A CA 1
ATOM 609 C C . ASN A 1 79 ? 0.276 4.895 -6.810 1.00 88.06 79 ASN A C 1
ATOM 611 O O . ASN A 1 79 ? 1.056 3.938 -6.832 1.00 88.06 79 ASN A O 1
ATOM 615 N N . ILE A 1 80 ? -1.028 4.734 -6.561 1.00 90.00 80 ILE A N 1
ATOM 616 C CA . ILE A 1 80 ? -1.650 3.451 -6.247 1.00 90.00 80 ILE A CA 1
ATOM 617 C C . ILE A 1 80 ? -2.334 2.898 -7.496 1.00 90.00 80 ILE A C 1
ATOM 619 O O . ILE A 1 80 ? -3.353 3.392 -7.966 1.00 90.00 80 ILE A O 1
ATOM 623 N N . LEU A 1 81 ? -1.804 1.788 -8.008 1.00 89.88 81 LEU A N 1
ATOM 624 C CA . LEU A 1 81 ? -2.400 1.084 -9.150 1.00 89.88 81 LEU A CA 1
ATOM 625 C C . LEU A 1 81 ? -3.715 0.388 -8.786 1.00 89.88 81 LEU A C 1
ATOM 627 O O . LEU A 1 81 ? -4.660 0.348 -9.574 1.00 89.88 81 LEU A O 1
ATOM 631 N N . ARG A 1 82 ? -3.745 -0.235 -7.606 1.00 90.31 82 ARG A N 1
ATOM 632 C CA . ARG A 1 82 ? -4.891 -0.976 -7.083 1.00 90.31 82 ARG A CA 1
ATOM 633 C C . ARG A 1 82 ? -4.758 -1.114 -5.573 1.00 90.31 82 ARG A C 1
ATOM 635 O O . ARG A 1 82 ? -3.697 -1.485 -5.082 1.00 90.31 82 ARG A O 1
ATOM 642 N N . SER A 1 83 ? -5.856 -0.895 -4.866 1.00 93.12 83 SER A N 1
ATOM 643 C CA . SER A 1 83 ? -5.993 -1.136 -3.432 1.00 93.12 83 SER A CA 1
ATOM 644 C C . SER A 1 83 ? -7.173 -2.073 -3.173 1.00 93.12 83 SER A C 1
ATOM 646 O O . SER A 1 83 ? -8.115 -2.145 -3.966 1.00 93.12 83 SER A O 1
ATOM 648 N N . ILE A 1 84 ? -7.097 -2.839 -2.084 1.00 93.31 84 ILE A N 1
ATOM 649 C CA . ILE A 1 84 ? -8.177 -3.704 -1.603 1.00 93.31 84 ILE A CA 1
ATOM 650 C C . ILE A 1 84 ? -8.212 -3.564 -0.085 1.00 93.31 84 ILE A C 1
ATOM 652 O O . ILE A 1 84 ? -7.182 -3.717 0.570 1.00 93.31 84 ILE A O 1
ATOM 656 N N . ILE A 1 85 ? -9.393 -3.294 0.461 1.00 92.62 85 ILE A N 1
ATOM 657 C CA . ILE A 1 85 ? -9.644 -3.264 1.900 1.00 92.62 85 ILE A CA 1
ATOM 658 C C . ILE A 1 85 ? -10.600 -4.410 2.212 1.00 92.62 85 ILE A C 1
ATOM 660 O O . ILE A 1 85 ? -11.593 -4.607 1.515 1.00 92.62 85 ILE A O 1
ATOM 664 N N . PHE A 1 86 ? -10.292 -5.181 3.247 1.00 91.50 86 PHE A N 1
ATOM 665 C CA . PHE A 1 86 ? -11.156 -6.249 3.729 1.00 91.50 86 PHE A CA 1
ATOM 666 C C . PHE A 1 86 ? -11.094 -6.320 5.251 1.00 91.50 86 PHE A C 1
ATOM 668 O O . PHE A 1 86 ? -10.084 -5.978 5.869 1.00 91.50 86 PHE A O 1
ATOM 675 N N . GLN A 1 87 ? -12.189 -6.767 5.858 1.00 91.12 87 GLN A N 1
ATOM 676 C CA . GLN A 1 87 ? -12.271 -6.941 7.301 1.00 91.12 87 GLN A CA 1
ATOM 677 C C . GLN A 1 87 ? -11.495 -8.191 7.726 1.00 91.12 87 GLN A C 1
ATOM 679 O O . GLN A 1 87 ? -11.602 -9.251 7.110 1.00 91.12 87 GLN A O 1
ATOM 684 N N . THR A 1 88 ? -10.729 -8.076 8.806 1.00 89.62 88 THR A N 1
ATOM 685 C CA . THR A 1 88 ? -10.018 -9.196 9.427 1.00 89.62 88 THR A CA 1
ATOM 686 C C . THR A 1 88 ? -10.078 -9.078 10.949 1.00 89.62 88 THR A C 1
ATOM 688 O O . THR A 1 88 ? -10.435 -8.028 11.483 1.00 89.62 88 THR A O 1
ATOM 691 N N . VAL A 1 89 ? -9.743 -10.157 11.655 1.00 88.56 89 VAL A N 1
ATOM 692 C CA . VAL A 1 89 ? -9.654 -10.164 13.122 1.00 88.56 89 VAL A CA 1
ATOM 693 C C . VAL A 1 89 ? -8.374 -9.479 13.600 1.00 88.56 89 VAL A C 1
ATOM 695 O O . VAL A 1 89 ? -7.373 -9.411 12.877 1.00 88.56 89 VAL A O 1
ATOM 698 N N . ARG A 1 90 ? -8.386 -8.974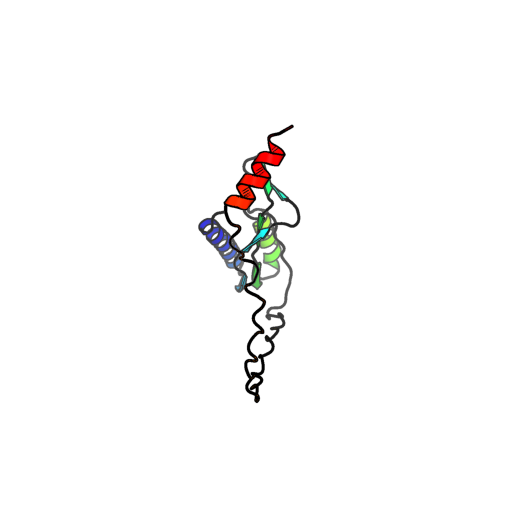 14.837 1.00 82.88 90 ARG A N 1
ATOM 699 C CA . ARG A 1 90 ? -7.246 -8.252 15.418 1.00 82.88 90 ARG A CA 1
ATOM 700 C C . ARG A 1 90 ? -6.024 -9.155 15.579 1.00 82.88 90 ARG A C 1
ATOM 702 O O . ARG A 1 90 ? -4.914 -8.715 15.269 1.00 82.88 90 ARG A O 1
ATOM 709 N N . GLU A 1 91 ? -6.205 -10.408 15.998 1.00 80.56 91 GLU A N 1
ATOM 710 C CA . GLU A 1 91 ? -5.082 -11.315 16.240 1.00 80.56 91 GLU A CA 1
ATOM 711 C C . GLU A 1 91 ? -4.327 -11.689 14.956 1.00 80.56 91 GLU A C 1
ATOM 713 O O . GLU A 1 91 ? -4.865 -11.672 13.845 1.00 80.56 91 GLU A O 1
ATOM 718 N N . ASP A 1 92 ? -3.044 -12.019 15.106 1.00 72.62 92 ASP A N 1
ATOM 719 C CA . ASP A 1 92 ? -2.259 -12.640 14.042 1.00 72.62 92 ASP A CA 1
ATOM 720 C C . ASP A 1 92 ?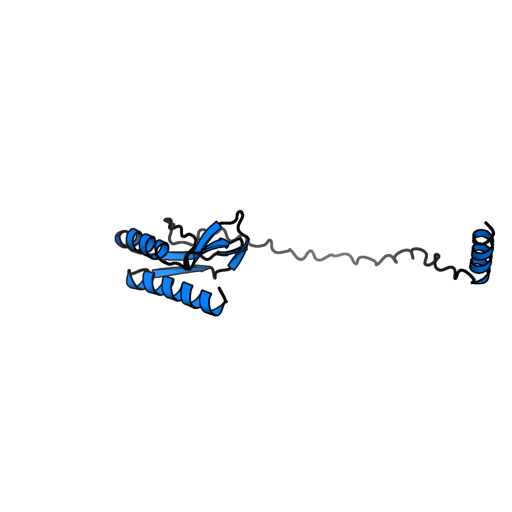 -2.667 -14.115 13.923 1.00 72.62 92 ASP A C 1
ATOM 722 O O . ASP A 1 92 ? -2.244 -14.966 14.705 1.00 72.62 92 ASP A O 1
ATOM 726 N N . THR A 1 93 ? -3.536 -14.410 12.957 1.00 65.69 93 THR A N 1
ATOM 727 C CA . THR A 1 93 ? -4.032 -15.766 12.684 1.00 65.69 93 THR A CA 1
ATOM 728 C C . THR A 1 93 ? -3.048 -16.603 11.871 1.00 65.69 93 THR A C 1
ATOM 730 O O . THR A 1 93 ? -3.357 -17.743 11.512 1.00 65.69 93 THR A O 1
ATOM 733 N N . ARG A 1 94 ? -1.850 -16.083 11.558 1.00 67.56 94 ARG A N 1
ATOM 734 C CA . ARG A 1 94 ? -0.875 -16.834 10.774 1.00 67.56 94 ARG A CA 1
ATOM 735 C C . ARG A 1 94 ? -0.358 -18.014 11.587 1.00 67.56 94 ARG A C 1
ATOM 737 O O . ARG A 1 94 ? 0.314 -17.854 12.607 1.00 67.56 94 ARG A O 1
ATOM 744 N N . ALA A 1 95 ? -0.619 -19.222 11.093 1.00 68.31 95 ALA A N 1
ATOM 745 C CA . ALA A 1 95 ? -0.019 -20.429 11.634 1.00 68.31 95 ALA A CA 1
ATOM 746 C C . ALA A 1 95 ? 1.509 -20.304 11.538 1.00 68.31 95 ALA A C 1
ATOM 748 O O . ALA A 1 95 ? 2.090 -20.344 10.451 1.00 68.31 95 ALA A O 1
ATOM 749 N N . LYS A 1 96 ? 2.177 -20.123 12.682 1.00 71.44 96 LYS A N 1
ATOM 750 C CA . LYS A 1 96 ? 3.638 -20.165 12.766 1.00 71.44 96 LYS A CA 1
ATOM 751 C C . LYS A 1 96 ? 4.052 -21.615 12.547 1.00 71.44 96 LYS A C 1
ATOM 753 O O . LYS A 1 96 ? 4.141 -22.382 13.504 1.00 71.44 96 LYS A O 1
ATOM 758 N N . MET A 1 97 ? 4.260 -22.002 11.289 1.00 67.44 97 MET A N 1
ATOM 759 C CA . MET A 1 97 ? 4.904 -23.268 10.956 1.00 67.44 97 MET A CA 1
ATOM 760 C C . MET A 1 97 ? 6.296 -23.238 11.585 1.00 67.44 97 MET A C 1
ATOM 762 O O . MET A 1 97 ? 7.215 -22.603 11.071 1.00 67.44 97 MET A O 1
ATOM 766 N N . LYS A 1 98 ? 6.432 -23.854 12.763 1.00 71.12 98 LYS A N 1
ATOM 767 C CA . LYS A 1 98 ? 7.736 -24.061 13.381 1.00 71.12 98 LYS A CA 1
ATOM 768 C C . LYS A 1 98 ? 8.514 -24.954 12.426 1.00 71.12 98 LYS A C 1
ATOM 770 O O . LYS A 1 98 ? 8.056 -26.055 12.123 1.00 71.12 98 LYS A O 1
ATOM 775 N N . ALA A 1 99 ? 9.656 -24.469 11.943 1.00 72.25 99 ALA A N 1
ATOM 776 C CA . ALA A 1 99 ? 10.575 -25.315 11.201 1.00 72.25 99 ALA A CA 1
ATOM 777 C C . ALA A 1 99 ? 10.851 -26.566 12.054 1.00 72.25 99 ALA A C 1
ATOM 779 O O . ALA A 1 99 ? 11.071 -26.419 13.265 1.00 72.25 99 ALA A O 1
ATOM 780 N N . PRO A 1 100 ? 10.785 -27.781 11.481 1.00 73.81 100 PRO A N 1
ATOM 781 C CA . PRO A 1 100 ? 11.137 -28.974 12.226 1.00 73.81 100 PRO A CA 1
ATOM 782 C C . PRO A 1 100 ? 12.564 -28.782 12.730 1.00 73.81 100 PRO A C 1
ATOM 784 O O . PRO A 1 100 ? 13.481 -28.531 11.947 1.00 73.81 100 PRO A O 1
ATOM 787 N N . THR A 1 101 ? 12.747 -28.838 14.048 1.00 74.31 101 THR A N 1
ATOM 788 C CA . THR A 1 101 ? 14.088 -28.862 14.614 1.00 74.31 101 THR A CA 1
ATOM 789 C C . THR A 1 101 ? 14.747 -30.121 14.076 1.00 74.31 101 THR A C 1
ATOM 791 O O . THR A 1 101 ? 14.290 -31.236 14.338 1.00 74.31 101 THR A O 1
ATOM 794 N N . LEU A 1 102 ? 15.780 -29.945 13.249 1.00 71.31 102 LEU A N 1
ATOM 795 C CA . LEU A 1 102 ? 16.650 -31.039 12.846 1.00 71.31 102 LEU A CA 1
ATOM 796 C C . LEU A 1 102 ? 17.170 -31.654 14.144 1.00 71.31 102 LEU A C 1
ATOM 798 O O . LEU A 1 102 ? 17.996 -31.055 14.831 1.00 71.31 102 LEU A O 1
ATOM 802 N N . ARG A 1 103 ? 16.629 -32.815 14.536 1.00 70.75 103 ARG A N 1
ATOM 803 C CA . ARG A 1 103 ? 17.250 -33.609 15.592 1.00 70.75 103 ARG A CA 1
ATOM 804 C C . ARG A 1 103 ? 18.634 -33.933 15.074 1.00 70.75 103 ARG A C 1
ATOM 806 O O . ARG A 1 103 ? 18.763 -34.575 14.033 1.00 70.75 103 ARG A O 1
ATOM 813 N N . GLU A 1 104 ? 19.644 -33.456 15.782 1.00 68.00 104 GLU A N 1
ATOM 814 C CA . GLU A 1 104 ? 21.022 -33.824 15.534 1.00 68.00 104 GLU A CA 1
ATOM 815 C C . GLU A 1 104 ? 21.124 -35.331 15.785 1.00 68.00 104 GLU A C 1
ATOM 817 O O . GLU A 1 104 ? 21.242 -35.805 16.917 1.00 68.00 104 GLU A O 1
ATOM 822 N N . VAL A 1 105 ? 20.948 -36.116 14.720 1.00 67.06 105 VAL A N 1
ATOM 823 C CA . VAL A 1 105 ? 21.221 -37.544 14.749 1.00 67.06 105 VAL A CA 1
ATOM 824 C C . VAL A 1 105 ? 22.723 -37.631 14.938 1.00 67.06 105 VAL A C 1
ATOM 826 O O . VAL A 1 105 ? 23.486 -37.458 13.988 1.00 67.06 105 VAL A O 1
ATOM 829 N N . ARG A 1 106 ? 23.153 -37.849 16.185 1.00 62.44 106 ARG A N 1
ATOM 830 C CA . ARG A 1 106 ? 24.516 -38.279 16.476 1.00 62.44 106 ARG A CA 1
ATOM 831 C C . ARG A 1 106 ? 24.726 -39.549 15.664 1.00 62.44 106 ARG A C 1
ATOM 833 O O . ARG A 1 106 ? 24.212 -40.604 16.023 1.00 62.44 106 ARG A O 1
ATOM 840 N N . ARG A 1 107 ? 25.411 -39.426 14.526 1.00 59.56 107 ARG A N 1
ATOM 841 C CA . ARG A 1 107 ? 25.942 -40.564 13.782 1.00 59.56 107 ARG A CA 1
ATOM 842 C C . ARG A 1 107 ? 26.965 -41.226 14.699 1.00 59.56 107 ARG A C 1
ATOM 844 O O . ARG A 1 107 ? 28.146 -40.901 14.650 1.00 59.56 107 ARG A O 1
ATOM 851 N N . THR A 1 108 ? 26.510 -42.121 15.566 1.00 57.66 108 THR A N 1
ATOM 852 C CA . THR A 1 108 ? 27.373 -43.161 16.111 1.00 57.66 108 THR A CA 1
ATOM 853 C C . THR A 1 108 ? 27.586 -44.130 14.965 1.00 57.66 108 THR A C 1
ATOM 855 O O . THR A 1 108 ? 26.791 -45.032 14.773 1.00 57.66 108 THR A O 1
ATOM 858 N N . ASP A 1 109 ? 28.515 -43.775 14.088 1.00 57.72 109 ASP A N 1
ATOM 859 C CA . ASP A 1 109 ? 29.402 -44.682 13.376 1.00 57.72 109 ASP A CA 1
ATOM 860 C C . ASP A 1 109 ? 30.227 -43.826 12.425 1.00 57.72 109 ASP A C 1
ATOM 862 O O . ASP A 1 109 ? 29.730 -43.130 11.533 1.00 57.72 109 ASP A O 1
ATOM 866 N N . THR A 1 110 ? 31.526 -43.826 12.687 1.00 55.28 110 THR A N 1
ATOM 867 C CA . THR A 1 110 ? 32.543 -43.256 11.824 1.00 55.28 110 THR A CA 1
ATOM 868 C C . THR A 1 110 ? 32.365 -43.847 10.433 1.00 55.28 110 THR A C 1
ATOM 870 O O . THR A 1 110 ? 32.630 -45.024 10.194 1.00 55.28 110 THR A O 1
ATOM 873 N N . ILE A 1 111 ? 31.908 -43.020 9.491 1.00 60.91 111 ILE A N 1
ATOM 874 C CA . ILE A 1 111 ? 31.960 -43.351 8.071 1.00 60.91 111 ILE A CA 1
ATOM 875 C C . ILE A 1 111 ? 33.445 -43.528 7.760 1.00 60.91 111 ILE A C 1
ATOM 877 O O . ILE A 1 111 ? 34.176 -42.549 7.604 1.00 60.91 111 ILE A O 1
ATOM 881 N N . LYS A 1 112 ? 33.917 -44.780 7.729 1.00 58.62 112 LYS A N 1
ATOM 882 C CA . LYS A 1 112 ? 35.220 -45.109 7.161 1.00 58.62 112 LYS A CA 1
ATOM 883 C C . LYS A 1 112 ? 35.183 -44.583 5.736 1.00 58.62 112 LYS A C 1
ATOM 885 O O . LYS A 1 112 ? 34.439 -45.095 4.904 1.00 58.62 112 LYS A O 1
ATOM 890 N N . SER A 1 113 ? 35.947 -43.521 5.499 1.00 54.31 113 SER A N 1
ATOM 891 C CA . SER A 1 113 ? 36.247 -43.002 4.174 1.00 54.31 113 SER A CA 1
ATOM 892 C C . SER A 1 113 ? 36.848 -44.142 3.363 1.00 54.31 113 SER A C 1
ATOM 894 O O . SER A 1 113 ? 38.043 -44.418 3.441 1.00 54.31 113 SER A O 1
ATOM 896 N N . MET A 1 114 ? 36.001 -44.843 2.620 1.00 57.84 114 MET A N 1
ATOM 897 C CA . MET A 1 114 ? 36.447 -45.778 1.610 1.00 57.84 114 MET A CA 1
ATOM 898 C C . MET A 1 114 ? 37.129 -44.925 0.534 1.00 57.84 114 MET A C 1
ATOM 900 O O . MET A 1 114 ? 36.509 -43.967 0.059 1.00 57.84 114 MET A O 1
ATOM 904 N N . PRO A 1 115 ? 38.404 -45.178 0.193 1.00 53.97 115 PRO A N 1
ATOM 905 C CA . PRO A 1 115 ? 39.073 -44.393 -0.828 1.00 53.97 115 PRO A CA 1
ATOM 906 C C . PRO A 1 115 ? 38.252 -44.514 -2.110 1.00 53.97 115 PRO A C 1
ATOM 908 O O . PRO A 1 115 ? 37.943 -45.623 -2.555 1.00 53.97 115 PRO A O 1
ATOM 911 N N . ARG A 1 116 ? 37.851 -43.368 -2.676 1.00 52.44 116 ARG A N 1
ATOM 912 C CA . ARG A 1 116 ? 37.318 -43.314 -4.039 1.00 52.44 116 ARG A CA 1
ATOM 913 C C . ARG A 1 116 ? 38.307 -44.081 -4.905 1.00 52.44 116 ARG A C 1
ATOM 915 O O . ARG A 1 116 ? 39.472 -43.698 -4.981 1.00 52.44 116 ARG A O 1
ATOM 922 N N . ARG A 1 117 ? 37.844 -45.169 -5.521 1.00 50.84 117 ARG A N 1
ATOM 923 C CA . ARG A 1 117 ? 38.560 -45.816 -6.617 1.00 50.84 117 ARG A CA 1
ATOM 924 C C . ARG A 1 117 ? 38.902 -44.696 -7.592 1.00 50.84 117 ARG A C 1
ATOM 926 O O . ARG A 1 117 ? 37.988 -44.009 -8.047 1.00 50.84 117 ARG A O 1
ATOM 933 N N . ALA A 1 118 ? 40.196 -44.452 -7.784 1.00 46.12 118 ALA A N 1
ATOM 934 C CA . ALA A 1 118 ? 40.678 -43.514 -8.776 1.00 46.12 118 ALA A CA 1
ATOM 935 C C . ALA A 1 118 ? 40.016 -43.912 -10.094 1.00 46.12 118 ALA A C 1
ATOM 937 O O . ALA A 1 118 ? 40.276 -44.992 -10.622 1.00 46.12 118 ALA A O 1
ATOM 938 N N . VAL A 1 119 ? 39.070 -43.089 -10.541 1.00 45.12 119 VAL A N 1
ATOM 939 C CA . VAL A 1 119 ? 38.651 -43.112 -11.931 1.00 45.12 119 VAL A CA 1
ATOM 940 C C . VAL A 1 119 ? 39.902 -42.695 -12.676 1.00 45.12 119 VAL A C 1
ATOM 942 O O . VAL A 1 119 ? 40.456 -41.627 -12.418 1.00 45.12 119 VAL A O 1
ATOM 945 N N . GLU A 1 120 ? 40.393 -43.644 -13.452 1.00 43.72 120 GLU A N 1
ATOM 946 C CA . GLU A 1 120 ? 41.507 -43.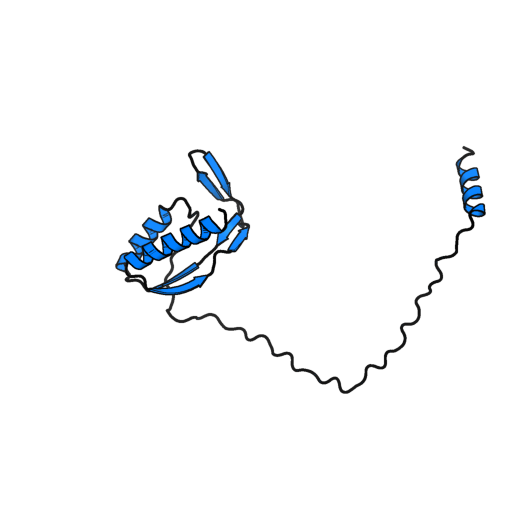570 -14.374 1.00 43.72 120 GLU A CA 1
ATOM 947 C C . GLU A 1 120 ? 41.748 -42.143 -14.875 1.00 43.72 120 GLU A C 1
ATOM 949 O O . GLU A 1 120 ? 41.041 -41.618 -15.729 1.00 43.72 120 GLU A O 1
ATOM 954 N N . ALA A 1 121 ? 42.809 -41.528 -14.358 1.00 41.03 121 ALA A N 1
ATOM 955 C CA . ALA A 1 121 ? 43.533 -40.481 -15.060 1.00 41.03 121 ALA A CA 1
ATOM 956 C C . ALA A 1 121 ? 44.330 -41.130 -16.211 1.00 41.03 121 ALA A C 1
ATOM 958 O O . ALA A 1 121 ? 45.556 -41.088 -16.220 1.00 41.03 121 ALA A O 1
ATOM 959 N N . ALA A 1 122 ? 43.631 -41.803 -17.129 1.00 40.34 122 ALA A N 1
ATOM 960 C CA . ALA A 1 122 ? 44.212 -42.531 -18.258 1.00 40.34 122 ALA A CA 1
ATOM 961 C C . ALA A 1 122 ? 43.680 -42.034 -19.612 1.00 40.34 122 ALA A C 1
ATOM 963 O O . ALA A 1 122 ? 43.671 -42.793 -20.569 1.00 40.34 122 ALA A O 1
ATOM 964 N N . ASP A 1 123 ? 43.271 -40.764 -19.692 1.00 43.81 123 ASP A N 1
ATOM 965 C CA . ASP A 1 123 ? 42.867 -40.125 -20.956 1.00 43.81 123 ASP A CA 1
ATOM 966 C C . ASP A 1 123 ? 43.551 -38.766 -21.181 1.00 43.81 123 ASP A C 1
ATOM 968 O O . ASP A 1 123 ? 43.041 -37.864 -21.837 1.00 43.81 123 ASP A O 1
ATOM 972 N N . GLN A 1 124 ? 44.760 -38.615 -20.641 1.00 44.50 124 GLN A N 1
ATOM 973 C CA . GLN A 1 124 ? 45.725 -37.655 -21.173 1.00 44.50 124 GLN A CA 1
ATOM 974 C C . GLN A 1 124 ? 46.936 -38.429 -21.669 1.00 44.50 124 GLN A C 1
ATOM 976 O O . GLN A 1 124 ? 48.021 -38.386 -21.094 1.00 44.50 124 GLN A O 1
ATOM 981 N N . VAL A 1 125 ? 46.713 -39.192 -22.737 1.00 51.28 125 VAL A N 1
ATOM 982 C CA . VAL A 1 125 ? 47.798 -39.562 -23.638 1.00 51.28 125 VAL A CA 1
ATOM 983 C C . VAL A 1 125 ? 48.211 -38.253 -24.318 1.00 51.28 125 VAL A C 1
ATOM 985 O O . VAL A 1 125 ? 47.357 -37.622 -24.946 1.00 51.28 125 VAL A O 1
ATOM 988 N N . PRO A 1 126 ? 49.455 -37.770 -24.166 1.00 48.75 126 PRO A N 1
ATOM 989 C CA . PRO A 1 126 ? 49.919 -36.660 -24.977 1.00 48.75 126 PRO A CA 1
ATOM 990 C C . PRO A 1 126 ? 49.950 -37.173 -26.416 1.00 48.75 126 PRO A C 1
ATOM 992 O O . PRO A 1 126 ? 50.779 -38.012 -26.760 1.00 48.75 126 PRO A O 1
ATOM 995 N N . VAL A 1 127 ? 48.988 -36.741 -27.230 1.00 56.81 127 VAL A N 1
ATOM 996 C CA . VAL A 1 127 ? 49.000 -37.009 -28.668 1.00 56.81 127 VAL A CA 1
ATOM 997 C C . VAL A 1 127 ? 50.282 -36.376 -29.203 1.00 56.81 127 VAL A C 1
ATOM 999 O O . VAL A 1 127 ? 50.435 -35.156 -29.151 1.00 56.81 127 VAL A O 1
ATOM 1002 N N . SER A 1 128 ? 51.235 -37.205 -29.623 1.00 66.94 128 SER A N 1
ATOM 1003 C CA . SER A 1 128 ? 52.486 -36.753 -30.225 1.00 66.94 128 SER A CA 1
ATOM 1004 C C . SER A 1 128 ? 52.186 -36.001 -31.517 1.00 66.94 128 SER A C 1
ATOM 1006 O O . SER A 1 128 ? 51.410 -36.466 -32.350 1.00 66.94 128 SER A O 1
ATOM 1008 N N . GLU A 1 129 ? 52.815 -34.838 -31.683 1.00 64.69 129 GLU A N 1
ATOM 1009 C CA . GLU A 1 129 ? 52.592 -33.904 -32.798 1.00 64.69 129 GLU A CA 1
ATOM 1010 C C . GLU A 1 129 ? 52.788 -34.557 -34.184 1.00 64.69 129 GLU A C 1
ATOM 1012 O O . GLU A 1 129 ? 52.154 -34.160 -35.160 1.00 64.69 129 GLU A O 1
ATOM 1017 N N . GLU A 1 130 ? 53.580 -35.630 -34.252 1.00 66.50 130 GLU A N 1
ATOM 1018 C CA . GLU A 1 130 ? 53.852 -36.411 -35.464 1.00 66.50 130 GLU A CA 1
ATOM 1019 C C . GLU A 1 130 ? 52.600 -37.100 -36.049 1.00 66.50 130 GLU A C 1
ATOM 1021 O O . GLU A 1 130 ? 52.451 -37.182 -37.272 1.00 66.50 130 GLU A O 1
ATOM 1026 N N . ASP A 1 131 ? 51.660 -37.547 -35.206 1.00 66.56 131 ASP A N 1
ATOM 1027 C CA . ASP A 1 131 ? 50.431 -38.212 -35.669 1.00 66.56 131 ASP A CA 1
ATOM 1028 C C . ASP A 1 131 ? 49.405 -37.207 -36.219 1.00 66.56 131 ASP A C 1
ATOM 1030 O O . ASP A 1 131 ? 48.649 -37.516 -37.147 1.00 66.56 131 ASP A O 1
ATOM 1034 N N . LEU A 1 132 ? 49.417 -35.971 -35.707 1.00 70.50 132 LEU A N 1
ATOM 1035 C CA . LEU A 1 132 ? 48.577 -34.878 -36.204 1.00 70.50 132 LEU A CA 1
ATOM 1036 C C . LEU A 1 132 ? 49.059 -34.375 -37.573 1.00 70.50 132 LEU A C 1
ATOM 1038 O O . LEU A 1 132 ? 48.238 -34.107 -38.453 1.00 70.50 132 LEU A O 1
ATOM 1042 N N . GLU A 1 133 ? 50.376 -34.307 -37.801 1.00 73.06 133 GLU A N 1
ATOM 1043 C CA 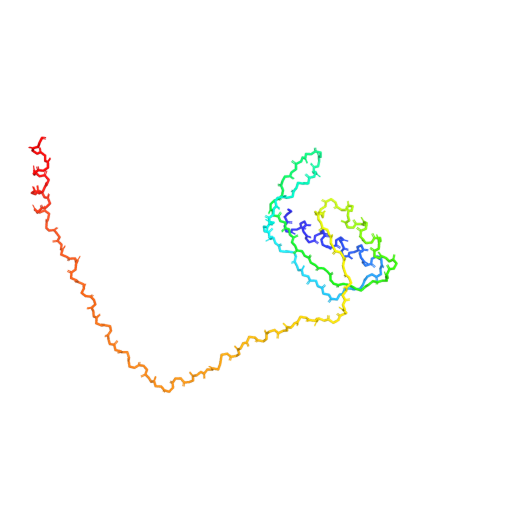. GLU A 1 133 ? 50.931 -33.933 -39.110 1.00 73.06 133 GLU A CA 1
ATOM 1044 C C . GLU A 1 133 ? 50.612 -34.953 -40.207 1.00 73.06 133 GLU A C 1
ATOM 1046 O O . GLU A 1 133 ? 50.430 -34.583 -41.372 1.00 73.06 133 GLU A O 1
ATOM 1051 N N . LYS A 1 134 ? 50.520 -36.239 -39.855 1.00 79.75 134 LYS A N 1
ATOM 1052 C CA . LYS A 1 134 ? 50.140 -37.286 -40.805 1.00 79.75 134 LYS A CA 1
ATOM 1053 C C . LYS A 1 134 ? 48.672 -37.162 -41.222 1.00 79.75 134 LYS A C 1
ATOM 1055 O O . LYS A 1 134 ? 48.385 -37.224 -42.415 1.00 79.75 134 LYS A O 1
ATOM 1060 N N . ALA A 1 135 ? 47.772 -36.891 -40.274 1.00 78.50 135 ALA A N 1
ATOM 1061 C CA . ALA A 1 135 ? 46.352 -36.666 -40.556 1.00 78.50 135 ALA A CA 1
ATOM 1062 C C . ALA A 1 135 ? 46.102 -35.405 -41.409 1.00 78.50 135 ALA A C 1
ATOM 1064 O O . ALA A 1 135 ? 45.225 -35.398 -42.271 1.00 78.50 135 ALA A O 1
ATOM 1065 N N . LEU A 1 136 ? 46.899 -34.346 -41.222 1.00 75.88 136 LEU A N 1
ATOM 1066 C CA . LEU A 1 136 ? 46.797 -33.116 -42.020 1.00 75.88 136 LEU A CA 1
ATOM 1067 C C . LEU A 1 136 ? 47.203 -33.314 -43.492 1.00 75.88 136 LEU A C 1
ATOM 1069 O O . LEU A 1 136 ? 46.635 -32.668 -44.377 1.00 75.88 136 LEU A O 1
ATOM 1073 N N . LYS A 1 137 ? 48.154 -34.213 -43.777 1.00 75.19 137 LYS A N 1
ATOM 1074 C CA . LYS A 1 137 ? 48.589 -34.515 -45.154 1.00 75.19 137 LYS A CA 1
ATOM 1075 C C . LYS A 1 137 ? 47.531 -35.287 -45.944 1.00 75.19 137 LYS A C 1
ATOM 1077 O O . LYS A 1 137 ? 47.311 -34.949 -47.106 1.00 75.19 137 LYS A O 1
ATOM 1082 N N . ASP A 1 138 ? 46.838 -36.232 -45.307 1.00 76.19 138 ASP A N 1
ATOM 1083 C CA . ASP A 1 138 ? 45.754 -36.997 -45.947 1.00 76.19 138 ASP A CA 1
ATOM 1084 C C . ASP A 1 138 ? 44.553 -36.110 -46.319 1.00 76.19 138 ASP A C 1
ATOM 1086 O O . ASP A 1 138 ? 43.925 -36.323 -47.349 1.00 76.19 138 ASP A O 1
ATOM 1090 N N . ILE A 1 139 ? 44.257 -35.067 -45.534 1.00 81.69 139 ILE A N 1
ATOM 1091 C CA . ILE A 1 139 ? 43.137 -34.146 -45.815 1.00 81.69 139 ILE A CA 1
ATOM 1092 C C . ILE A 1 139 ? 43.470 -33.144 -46.937 1.00 81.69 139 ILE A C 1
ATOM 1094 O O . ILE A 1 139 ? 42.571 -32.630 -47.592 1.00 81.69 139 ILE A O 1
ATOM 1098 N N . THR A 1 140 ? 44.751 -32.854 -47.181 1.00 68.88 140 THR A N 1
ATOM 1099 C CA . THR A 1 140 ? 45.172 -31.827 -48.161 1.00 68.88 140 THR A CA 1
ATOM 1100 C C . THR A 1 140 ? 45.455 -32.408 -49.557 1.00 68.88 140 THR A C 1
ATOM 1102 O O . THR A 1 140 ? 45.923 -31.695 -50.440 1.00 68.88 140 THR A O 1
ATOM 1105 N N . THR A 1 141 ? 45.200 -33.701 -49.779 1.00 59.84 141 THR A N 1
ATOM 1106 C CA . THR A 1 141 ? 45.420 -34.375 -51.075 1.00 59.84 141 THR A CA 1
ATOM 1107 C C . THR A 1 141 ? 44.133 -34.736 -51.831 1.00 59.84 141 THR A C 1
ATOM 1109 O O . THR A 1 141 ? 44.127 -35.688 -52.611 1.00 59.84 141 THR A O 1
ATOM 1112 N N . GLU A 1 142 ? 43.080 -33.925 -51.680 1.00 50.16 142 GLU A N 1
ATOM 1113 C CA . GLU A 1 142 ? 41.949 -33.831 -52.627 1.00 50.16 142 GLU A CA 1
ATOM 1114 C C . GLU A 1 142 ? 41.903 -32.467 -53.328 1.00 50.16 142 GLU A C 1
ATOM 1116 O O . GLU A 1 142 ? 42.101 -31.432 -52.648 1.00 50.16 142 GLU A O 1
#